Protein AF-A0A843BMN2-F1 (afdb_monomer_lite)

Sequence (75 aa):
MNETEIKKYDEIFDFIENNIPDWEKVVTEGNIKIKTNQHMVKFEHMEQVLEKFNVKITDVAYTDYYGIIFGIKIE

pLDDT: mean 87.18, std 7.29, range [61.34, 94.5]

Secondary structure (DSSP, 8-state):
--HHHHHHHHHHHHHHHHH-TT-EEEEETTEEEEE---SS--HHHHHHHHHHHTEEEEEEEEETTTEEEEEEEE-

Radius of gyration: 11.64 Å; chains: 1; bounding box: 24×22×33 Å

Structure (mmCIF, N/CA/C/O backbone):
data_AF-A0A843BMN2-F1
#
_entry.id   AF-A0A843BMN2-F1
#
loop_
_atom_site.group_PDB
_atom_site.id
_atom_site.type_symbol
_atom_site.label_atom_id
_atom_site.label_alt_id
_atom_site.label_comp_id
_atom_site.label_asym_id
_atom_site.label_entity_id
_atom_site.label_seq_id
_atom_site.pdbx_PDB_ins_code
_atom_site.Cartn_x
_atom_site.Cartn_y
_atom_site.Cartn_z
_atom_site.occupancy
_atom_site.B_iso_or_equiv
_atom_site.auth_seq_id
_atom_site.auth_comp_id
_atom_site.auth_asym_id
_atom_site.auth_atom_id
_atom_site.pdbx_PDB_model_num
ATOM 1 N N . MET A 1 1 ? -12.853 8.097 5.937 1.00 74.38 1 MET A N 1
ATOM 2 C CA . MET A 1 1 ? -12.015 7.205 6.761 1.00 74.38 1 MET A CA 1
ATOM 3 C C . MET A 1 1 ? -12.050 7.686 8.193 1.00 74.38 1 MET A C 1
ATOM 5 O O . MET A 1 1 ? -12.016 8.895 8.407 1.00 74.38 1 MET A O 1
ATOM 9 N N . ASN A 1 2 ? -12.162 6.766 9.144 1.00 83.12 2 ASN A N 1
ATOM 10 C CA . ASN A 1 2 ? -12.026 7.078 10.570 1.00 83.12 2 ASN A CA 1
ATOM 11 C C . ASN A 1 2 ? -10.539 7.095 10.996 1.00 83.12 2 ASN A C 1
ATOM 13 O O . ASN A 1 2 ? -9.667 6.667 10.242 1.00 83.12 2 ASN A O 1
ATOM 17 N N . GLU A 1 3 ? -10.239 7.588 12.201 1.00 84.19 3 GLU A N 1
ATOM 18 C CA . GLU A 1 3 ? -8.857 7.700 12.705 1.00 84.19 3 GLU A CA 1
ATOM 19 C C . GLU A 1 3 ? -8.122 6.354 12.792 1.00 84.19 3 GLU A C 1
ATOM 21 O O . GLU A 1 3 ? -6.911 6.291 12.583 1.00 84.19 3 GLU A O 1
ATOM 26 N N . THR A 1 4 ? -8.838 5.266 13.081 1.00 85.88 4 THR A N 1
ATOM 27 C CA . THR A 1 4 ? -8.258 3.920 13.151 1.00 85.88 4 THR A CA 1
ATOM 28 C C . THR A 1 4 ? -7.829 3.428 11.772 1.00 85.88 4 THR A C 1
ATOM 30 O O . THR A 1 4 ? -6.745 2.870 11.635 1.00 85.88 4 THR A O 1
ATOM 33 N N . GLU A 1 5 ? -8.643 3.654 10.742 1.00 83.88 5 GLU A N 1
ATOM 34 C CA . GLU A 1 5 ? -8.291 3.329 9.358 1.00 83.88 5 GLU A CA 1
ATOM 35 C C . GLU A 1 5 ? -7.088 4.143 8.885 1.00 83.88 5 GLU A C 1
ATOM 37 O O . GLU A 1 5 ? -6.201 3.585 8.248 1.00 83.88 5 GLU A O 1
ATOM 42 N N . ILE A 1 6 ? -7.032 5.437 9.221 1.00 85.94 6 ILE A N 1
ATOM 43 C CA . ILE A 1 6 ? -5.900 6.307 8.865 1.00 85.94 6 ILE A CA 1
ATOM 44 C C . ILE A 1 6 ? -4.595 5.731 9.421 1.00 85.94 6 ILE A C 1
ATOM 46 O O . ILE A 1 6 ? -3.667 5.507 8.651 1.00 85.94 6 ILE A O 1
ATOM 50 N N . LYS A 1 7 ? -4.562 5.391 10.717 1.00 89.88 7 LYS A N 1
ATOM 51 C CA . LYS A 1 7 ? -3.374 4.803 11.357 1.00 89.88 7 LYS A CA 1
ATOM 52 C C . LYS A 1 7 ? -2.928 3.498 10.702 1.00 89.88 7 LYS A C 1
ATOM 54 O O . LYS A 1 7 ? -1.743 3.321 10.460 1.00 89.88 7 LYS A O 1
ATOM 59 N N . LYS A 1 8 ? -3.869 2.608 10.369 1.00 91.06 8 LYS A N 1
ATOM 60 C CA . LYS A 1 8 ? -3.539 1.350 9.684 1.00 91.06 8 LYS A CA 1
ATOM 61 C C . LYS A 1 8 ? -2.914 1.589 8.307 1.00 91.06 8 LYS A C 1
ATOM 63 O O . LYS A 1 8 ? -1.978 0.892 7.937 1.00 91.06 8 LYS A O 1
ATOM 68 N N . TYR A 1 9 ? -3.421 2.559 7.542 1.00 92.44 9 TYR A N 1
ATOM 69 C CA . TYR A 1 9 ? -2.797 2.918 6.269 1.00 92.44 9 TYR A CA 1
ATOM 70 C C . TYR A 1 9 ? -1.426 3.558 6.464 1.00 92.44 9 TYR A C 1
ATOM 72 O O . TYR A 1 9 ? -0.530 3.255 5.686 1.00 92.44 9 TYR A O 1
ATOM 80 N N . ASP A 1 10 ? -1.235 4.397 7.478 1.00 92.38 10 ASP A N 1
ATOM 81 C CA . ASP A 1 10 ? 0.083 4.970 7.764 1.00 92.38 10 ASP A 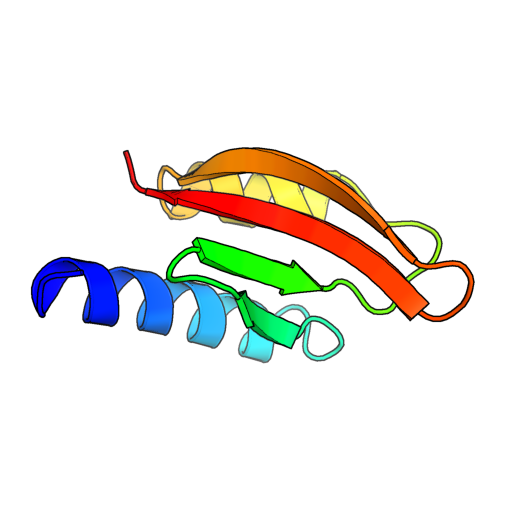CA 1
ATOM 82 C C . ASP A 1 10 ? 1.109 3.867 8.086 1.00 92.38 10 ASP A C 1
ATOM 84 O O . ASP A 1 10 ? 2.167 3.845 7.469 1.00 92.38 10 ASP A O 1
ATOM 88 N N . GLU A 1 11 ? 0.751 2.854 8.884 1.00 94.00 11 GLU A N 1
ATOM 89 C CA . GLU A 1 11 ? 1.614 1.684 9.140 1.00 94.00 11 GLU A CA 1
ATOM 90 C C . GLU A 1 11 ? 1.979 0.898 7.864 1.00 94.00 11 GLU A C 1
ATOM 92 O O . GLU A 1 11 ? 3.109 0.421 7.722 1.00 94.00 11 GLU A O 1
ATOM 97 N N . ILE A 1 12 ? 1.037 0.764 6.919 1.00 93.81 12 ILE A N 1
ATOM 98 C CA . ILE A 1 12 ? 1.293 0.134 5.613 1.00 93.81 12 ILE A CA 1
ATOM 99 C C . ILE A 1 12 ? 2.352 0.925 4.843 1.00 93.81 12 ILE A C 1
ATOM 101 O O . ILE A 1 12 ? 3.293 0.336 4.308 1.00 93.81 12 ILE A O 1
ATOM 105 N N . PHE A 1 13 ? 2.212 2.250 4.777 1.00 93.50 13 PHE A N 1
ATOM 106 C CA . PHE A 1 13 ? 3.132 3.085 4.006 1.00 93.50 13 PHE A CA 1
ATOM 107 C C . PHE A 1 13 ? 4.486 3.263 4.686 1.00 93.50 13 PHE A C 1
ATOM 109 O O . PHE A 1 13 ? 5.485 3.252 3.976 1.00 93.50 13 PHE A O 1
ATOM 116 N N . ASP A 1 14 ? 4.549 3.280 6.016 1.00 94.50 14 ASP A N 1
ATOM 117 C CA . ASP A 1 14 ? 5.815 3.224 6.752 1.00 94.50 14 ASP A CA 1
ATOM 118 C C . ASP A 1 14 ? 6.573 1.926 6.425 1.00 94.50 14 ASP A C 1
ATOM 120 O O . ASP A 1 14 ? 7.789 1.924 6.221 1.00 94.50 14 ASP A O 1
ATOM 124 N N . PHE A 1 15 ? 5.877 0.786 6.336 1.00 93.12 15 PHE A N 1
ATOM 125 C CA . PHE A 1 15 ? 6.506 -0.471 5.925 1.00 93.12 15 PHE A CA 1
ATOM 126 C C . PHE A 1 15 ? 6.989 -0.429 4.475 1.00 93.12 15 PHE A C 1
ATOM 128 O O . PHE A 1 15 ? 8.103 -0.881 4.199 1.00 93.12 15 PHE A O 1
ATOM 135 N N . ILE A 1 16 ? 6.177 0.103 3.561 1.00 92.06 16 ILE A N 1
ATOM 136 C CA . ILE A 1 16 ? 6.548 0.236 2.150 1.00 92.06 16 ILE A CA 1
ATOM 137 C C . ILE A 1 16 ? 7.768 1.147 2.007 1.00 92.06 16 ILE A C 1
ATOM 139 O O . ILE A 1 16 ? 8.730 0.731 1.379 1.00 92.06 16 ILE A O 1
ATOM 143 N N . GLU A 1 17 ? 7.795 2.321 2.637 1.00 91.56 17 GLU A N 1
ATOM 144 C CA . GLU A 1 17 ? 8.921 3.262 2.558 1.00 91.56 17 GLU A CA 1
ATOM 145 C C . GLU A 1 17 ? 10.235 2.630 3.048 1.00 91.56 17 GLU A C 1
ATOM 147 O O . GLU A 1 17 ? 11.284 2.795 2.425 1.00 91.56 17 GLU A O 1
ATOM 152 N N . ASN A 1 18 ? 10.173 1.823 4.111 1.00 90.88 18 ASN A N 1
ATOM 153 C CA . ASN A 1 18 ? 11.348 1.159 4.680 1.00 90.88 18 ASN A CA 1
ATOM 154 C C . ASN A 1 18 ? 11.880 -0.026 3.850 1.00 90.88 18 ASN A C 1
ATOM 156 O O . ASN A 1 18 ? 13.049 -0.385 3.997 1.00 90.88 18 ASN A O 1
ATOM 160 N N . ASN A 1 19 ? 11.050 -0.667 3.019 1.00 88.88 19 ASN A N 1
ATOM 161 C CA . ASN A 1 19 ? 11.432 -1.879 2.272 1.00 88.88 19 ASN A CA 1
ATOM 162 C C . ASN A 1 19 ? 11.513 -1.652 0.755 1.00 88.88 19 ASN A C 1
ATOM 164 O O . ASN A 1 19 ? 12.287 -2.316 0.067 1.00 88.88 19 ASN A O 1
ATOM 168 N N . ILE A 1 20 ? 10.699 -0.738 0.230 1.00 87.81 20 ILE A N 1
ATOM 169 C CA . ILE A 1 20 ? 10.502 -0.455 -1.193 1.00 87.81 20 ILE A CA 1
ATOM 170 C C . ILE A 1 20 ? 10.302 1.066 -1.378 1.00 87.81 20 ILE A C 1
ATOM 172 O O . ILE A 1 20 ? 9.202 1.519 -1.701 1.00 87.81 20 ILE A O 1
ATOM 176 N N . PRO A 1 21 ? 11.360 1.877 -1.193 1.00 83.00 21 PRO A N 1
ATOM 177 C CA . PRO A 1 21 ? 11.260 3.341 -1.142 1.00 83.00 21 PRO A CA 1
ATOM 178 C C . PRO A 1 21 ? 10.789 3.990 -2.452 1.00 83.00 21 PRO A C 1
ATOM 180 O O . PRO A 1 21 ? 10.351 5.135 -2.449 1.00 83.00 21 PRO A O 1
ATOM 183 N N . ASP A 1 22 ? 10.853 3.266 -3.573 1.00 87.62 22 ASP A N 1
ATOM 184 C CA . ASP A 1 22 ? 10.366 3.753 -4.867 1.00 87.62 22 ASP A CA 1
ATOM 185 C C . ASP A 1 22 ? 8.829 3.791 -4.950 1.00 87.62 22 ASP A C 1
ATOM 187 O O . ASP A 1 22 ? 8.281 4.379 -5.884 1.00 87.62 22 ASP A O 1
ATOM 191 N N . TRP A 1 23 ? 8.117 3.132 -4.031 1.00 90.62 23 TRP A N 1
ATOM 192 C CA . TRP A 1 23 ? 6.659 3.065 -4.044 1.00 90.62 23 TRP A CA 1
ATOM 193 C C . TRP A 1 23 ? 6.039 4.230 -3.272 1.00 90.62 23 TRP A C 1
ATOM 195 O O . TRP A 1 23 ? 6.430 4.553 -2.156 1.00 90.62 23 TRP A O 1
ATOM 205 N N . GLU A 1 24 ? 5.010 4.835 -3.856 1.00 90.12 24 GLU A N 1
ATOM 206 C CA . GLU A 1 24 ? 4.379 6.051 -3.352 1.00 90.12 24 GLU A CA 1
ATOM 207 C C . GLU A 1 24 ? 2.945 5.805 -2.870 1.00 90.12 24 GLU A C 1
ATOM 209 O O . GLU A 1 24 ? 2.168 5.063 -3.485 1.00 90.12 24 GLU A O 1
ATOM 214 N N . LYS A 1 25 ? 2.560 6.523 -1.810 1.00 92.31 25 LYS A N 1
ATOM 215 C CA . LYS A 1 25 ? 1.165 6.692 -1.390 1.00 92.31 25 LYS A CA 1
ATOM 216 C C . LYS A 1 25 ? 0.458 7.671 -2.318 1.00 92.31 25 LYS A C 1
ATOM 218 O O . LYS A 1 25 ? 0.851 8.830 -2.423 1.00 92.31 25 LYS A O 1
ATOM 223 N N . VAL A 1 26 ? -0.645 7.240 -2.918 1.00 90.31 26 VAL A N 1
ATOM 224 C CA . VAL A 1 26 ? -1.540 8.104 -3.696 1.00 90.31 26 VAL A CA 1
ATOM 225 C C . VAL A 1 26 ? -2.926 8.079 -3.067 1.00 90.31 26 VAL A C 1
ATOM 227 O O . VAL A 1 26 ? -3.473 7.017 -2.777 1.00 90.31 26 VAL A O 1
ATOM 230 N N . VAL A 1 27 ? -3.508 9.259 -2.858 1.00 89.25 27 VAL A N 1
ATOM 231 C CA . VAL A 1 27 ? -4.878 9.407 -2.356 1.00 89.25 27 VAL A CA 1
ATOM 232 C C . VAL A 1 27 ? -5.710 10.090 -3.429 1.00 89.25 27 VAL A C 1
ATOM 234 O O . VAL A 1 27 ? -5.401 11.203 -3.852 1.00 89.25 27 VAL A O 1
ATOM 237 N N . THR A 1 28 ? -6.764 9.430 -3.898 1.00 84.38 28 THR A N 1
ATOM 238 C CA . THR A 1 28 ? -7.635 9.962 -4.957 1.00 84.38 28 THR A CA 1
ATOM 239 C C . THR A 1 28 ? -9.081 9.644 -4.629 1.00 84.38 28 THR A C 1
ATOM 241 O O . THR A 1 28 ? -9.422 8.481 -4.434 1.00 84.38 28 THR A O 1
ATOM 244 N N . GLU A 1 29 ? -9.926 10.675 -4.548 1.00 84.44 29 GLU A N 1
ATOM 245 C CA . GLU A 1 29 ? -11.364 10.529 -4.259 1.00 84.44 29 GLU A CA 1
ATOM 246 C C . GLU A 1 29 ? -11.653 9.715 -2.979 1.00 84.44 29 GLU A C 1
ATOM 248 O O . GLU A 1 29 ? -12.637 8.990 -2.883 1.00 84.44 29 GLU A O 1
ATOM 253 N N . GLY A 1 30 ? -10.765 9.809 -1.982 1.00 82.31 30 GLY A N 1
ATOM 254 C CA . GLY A 1 30 ? -10.872 9.056 -0.728 1.00 82.31 30 GLY A CA 1
ATOM 255 C C . GLY A 1 30 ? -10.416 7.594 -0.805 1.00 82.31 30 GLY A C 1
ATOM 256 O O . GLY A 1 30 ? -10.454 6.908 0.213 1.00 82.31 30 GLY A O 1
ATOM 257 N N . ASN A 1 31 ? -9.948 7.128 -1.965 1.00 86.44 31 ASN A N 1
ATOM 258 C CA . ASN A 1 31 ? -9.317 5.822 -2.123 1.00 86.44 31 ASN A CA 1
ATOM 259 C C . ASN A 1 31 ? -7.809 5.924 -1.894 1.00 86.44 31 ASN A C 1
ATOM 261 O O . ASN A 1 31 ? -7.158 6.859 -2.371 1.00 86.44 31 ASN A O 1
ATOM 265 N N . ILE A 1 32 ? -7.268 4.934 -1.190 1.00 92.50 32 ILE A N 1
ATOM 266 C CA . ILE A 1 32 ? -5.839 4.796 -0.926 1.00 92.50 32 ILE A CA 1
ATOM 267 C C . ILE A 1 32 ? -5.237 3.866 -1.973 1.00 92.50 32 ILE A C 1
ATOM 269 O O . ILE A 1 32 ? -5.761 2.781 -2.230 1.00 92.50 32 ILE A O 1
ATOM 273 N N . LYS A 1 33 ? -4.141 4.300 -2.589 1.00 93.75 33 LYS A N 1
ATOM 274 C CA . LYS A 1 33 ? -3.472 3.572 -3.661 1.00 93.75 33 LYS A CA 1
ATOM 275 C C . LYS A 1 33 ? -1.962 3.534 -3.448 1.00 93.75 33 LYS A C 1
ATOM 277 O O . LYS A 1 33 ? -1.385 4.462 -2.883 1.00 93.75 33 LYS A O 1
ATOM 282 N N . ILE A 1 34 ? -1.341 2.471 -3.940 1.00 92.50 34 ILE A N 1
ATOM 283 C CA . ILE A 1 34 ? 0.108 2.285 -4.021 1.00 92.50 34 ILE A CA 1
ATOM 284 C C . ILE A 1 34 ? 0.514 2.505 -5.475 1.00 92.50 34 ILE A C 1
ATOM 286 O O . ILE A 1 34 ? 0.020 1.809 -6.363 1.00 92.50 34 ILE A O 1
ATOM 290 N N . LYS A 1 35 ? 1.417 3.447 -5.733 1.00 91.56 35 LYS A N 1
ATOM 291 C CA . LYS A 1 35 ? 2.019 3.665 -7.052 1.00 91.56 35 LYS A CA 1
ATOM 292 C C . LYS A 1 35 ? 3.439 3.123 -7.040 1.00 91.56 35 LYS A C 1
ATOM 294 O O . LYS A 1 35 ? 4.263 3.588 -6.268 1.00 91.56 35 LYS A O 1
ATOM 299 N N . THR A 1 36 ? 3.735 2.148 -7.892 1.00 88.81 36 THR A N 1
ATOM 300 C CA . THR A 1 36 ? 5.004 1.413 -7.802 1.00 88.81 36 THR A CA 1
ATOM 301 C C . THR A 1 36 ? 6.186 2.083 -8.495 1.00 88.81 36 THR A C 1
ATOM 303 O O . THR A 1 36 ? 7.302 1.598 -8.355 1.00 88.81 36 THR A O 1
ATOM 306 N N . ASN A 1 37 ? 5.954 3.141 -9.288 1.00 85.50 37 ASN A N 1
ATOM 307 C CA . ASN A 1 37 ? 6.968 3.813 -10.122 1.00 85.50 37 ASN A CA 1
ATOM 308 C C . ASN A 1 37 ? 7.792 2.863 -11.018 1.00 85.50 37 ASN A C 1
ATOM 310 O O . ASN A 1 37 ? 8.853 3.219 -11.528 1.00 85.50 37 ASN A O 1
ATOM 314 N N . GLN A 1 38 ? 7.292 1.648 -11.247 1.00 80.75 38 GLN A N 1
ATOM 315 C CA . GLN A 1 38 ? 7.987 0.572 -11.940 1.00 80.75 38 GLN A CA 1
ATOM 316 C C . GLN A 1 38 ? 7.083 -0.017 -13.021 1.00 80.75 38 GLN A C 1
ATOM 318 O O . GLN A 1 38 ? 5.908 -0.299 -12.786 1.00 80.75 38 GLN A O 1
ATOM 323 N N . HIS A 1 39 ? 7.646 -0.233 -14.211 1.00 75.00 39 HIS A N 1
ATOM 324 C CA . HIS A 1 39 ? 6.952 -0.857 -15.343 1.00 75.00 39 HIS A CA 1
ATOM 325 C C . HIS A 1 39 ? 6.769 -2.374 -15.158 1.00 75.00 39 HIS A C 1
ATOM 327 O O . HIS A 1 39 ? 5.888 -2.971 -15.771 1.00 75.00 39 HIS A O 1
ATOM 333 N N . MET A 1 40 ? 7.579 -2.992 -14.294 1.00 76.69 40 MET A N 1
ATOM 334 C CA . MET A 1 40 ? 7.415 -4.367 -13.835 1.00 76.69 40 MET A CA 1
ATOM 335 C C . ME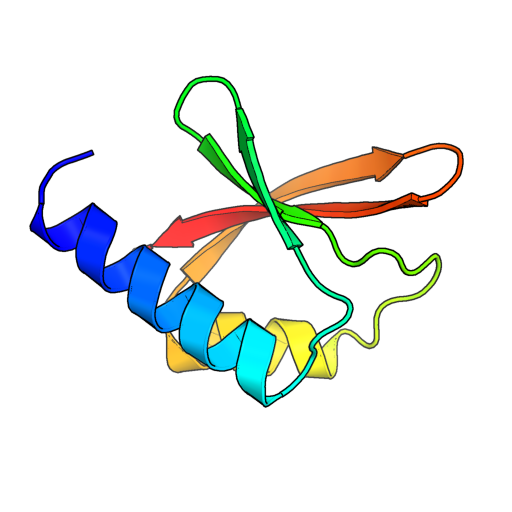T A 1 40 ? 7.511 -4.397 -12.317 1.00 76.69 40 MET A C 1
ATOM 337 O O . MET A 1 40 ? 8.497 -3.942 -11.743 1.00 76.69 40 MET A O 1
ATOM 341 N N . VAL A 1 41 ? 6.494 -4.962 -11.677 1.00 77.06 41 VAL A N 1
ATOM 342 C CA . VAL A 1 41 ? 6.454 -5.161 -10.230 1.00 77.06 41 VAL A CA 1
ATOM 343 C C . VAL A 1 41 ? 6.643 -6.642 -9.962 1.00 77.06 41 VAL A C 1
ATOM 345 O O . VAL A 1 41 ? 5.906 -7.469 -10.501 1.00 77.06 41 VAL A O 1
ATOM 348 N N . LYS A 1 42 ? 7.623 -6.993 -9.126 1.00 79.44 42 LYS A N 1
ATOM 349 C CA . LYS A 1 42 ? 7.709 -8.356 -8.597 1.00 79.44 42 LYS A CA 1
ATOM 350 C C . LYS A 1 42 ? 6.511 -8.573 -7.683 1.00 79.44 42 LYS A C 1
ATOM 352 O O . LYS A 1 42 ? 6.407 -7.911 -6.654 1.00 79.44 42 LYS A O 1
ATOM 357 N N . PHE A 1 43 ? 5.617 -9.477 -8.074 1.00 79.88 43 PHE A N 1
ATOM 358 C CA . PHE A 1 43 ? 4.377 -9.725 -7.339 1.00 79.88 43 PHE A CA 1
ATOM 359 C C . PHE A 1 43 ? 4.633 -10.112 -5.873 1.00 79.88 43 PHE A C 1
ATOM 361 O O . PHE A 1 43 ? 3.895 -9.671 -5.006 1.00 79.88 43 PHE A O 1
ATOM 368 N N . GLU A 1 44 ? 5.755 -10.781 -5.591 1.00 84.75 44 GLU A N 1
ATOM 369 C CA . GLU A 1 44 ? 6.219 -11.129 -4.239 1.00 84.75 44 GLU A CA 1
ATOM 370 C C . GLU A 1 44 ? 6.279 -9.926 -3.276 1.00 84.75 44 GLU A C 1
ATOM 372 O O . GLU A 1 44 ? 5.882 -10.027 -2.119 1.00 84.75 44 GLU A O 1
ATOM 377 N N . HIS A 1 45 ? 6.724 -8.755 -3.747 1.00 84.50 45 HIS A N 1
ATOM 378 C CA . HIS A 1 45 ? 6.748 -7.543 -2.923 1.00 84.50 45 HIS A CA 1
ATOM 379 C C . HIS A 1 45 ? 5.335 -7.064 -2.570 1.00 84.50 45 HIS A C 1
ATOM 381 O O . HIS A 1 45 ? 5.100 -6.565 -1.473 1.00 84.50 45 HIS A O 1
ATOM 387 N N . MET A 1 46 ? 4.392 -7.209 -3.506 1.00 88.94 46 MET A N 1
ATOM 388 C CA . MET A 1 46 ? 2.994 -6.872 -3.262 1.00 88.94 46 MET A CA 1
ATOM 389 C C . MET A 1 46 ? 2.360 -7.894 -2.316 1.00 88.94 46 MET A C 1
ATOM 391 O O . MET A 1 46 ? 1.739 -7.484 -1.344 1.00 88.94 46 MET A O 1
ATOM 395 N N . GLU A 1 47 ? 2.572 -9.197 -2.530 1.00 90.19 47 GLU A N 1
ATOM 396 C CA . GLU A 1 47 ? 2.066 -10.272 -1.658 1.00 90.19 47 GLU A CA 1
ATOM 397 C C . GLU A 1 47 ? 2.454 -10.056 -0.195 1.00 90.19 47 GLU A C 1
ATOM 399 O O . GLU A 1 47 ? 1.592 -10.125 0.676 1.00 90.19 47 GLU A O 1
ATOM 404 N N . GLN A 1 48 ? 3.707 -9.676 0.075 1.00 90.00 48 GLN A N 1
ATOM 405 C CA . GLN A 1 48 ? 4.154 -9.356 1.434 1.00 90.00 48 GLN A CA 1
ATOM 406 C C . GLN A 1 48 ? 3.332 -8.236 2.085 1.00 90.00 48 GLN A C 1
ATOM 408 O O . GLN A 1 48 ? 3.020 -8.316 3.273 1.00 90.00 48 GLN A O 1
ATOM 413 N N . VAL A 1 49 ? 2.967 -7.195 1.328 1.00 91.38 49 VAL A N 1
ATOM 414 C CA . VAL A 1 49 ? 2.111 -6.106 1.824 1.00 91.38 49 VAL A CA 1
ATOM 415 C C . VAL A 1 49 ? 0.681 -6.608 2.044 1.00 91.38 49 VAL A C 1
ATOM 417 O O . VAL A 1 49 ? 0.100 -6.333 3.095 1.00 91.38 49 VAL A O 1
ATOM 420 N N . LEU A 1 50 ? 0.126 -7.361 1.087 1.00 91.75 50 LEU A N 1
ATOM 421 C CA . LEU A 1 50 ? -1.240 -7.888 1.162 1.00 91.75 50 LEU A CA 1
ATOM 422 C C . LEU A 1 50 ? -1.435 -8.789 2.388 1.00 91.75 50 LEU A C 1
ATOM 424 O O . LEU A 1 50 ? -2.368 -8.580 3.165 1.00 91.75 50 LEU A O 1
ATOM 428 N N . GLU A 1 51 ? -0.526 -9.740 2.596 1.00 92.06 51 GLU A N 1
ATOM 429 C CA . GLU A 1 51 ? -0.589 -10.705 3.696 1.00 92.06 51 GLU A CA 1
ATOM 430 C C . GLU A 1 51 ? -0.330 -10.054 5.054 1.00 92.06 51 GLU A C 1
ATOM 432 O O . GLU A 1 51 ? -1.083 -10.274 6.004 1.00 92.06 51 GLU A O 1
ATOM 437 N N . LYS A 1 52 ? 0.713 -9.220 5.163 1.00 93.25 52 LYS A N 1
ATOM 438 C CA . LYS A 1 52 ? 1.114 -8.625 6.446 1.00 93.25 52 LYS A CA 1
ATOM 439 C C . LYS A 1 52 ? 0.042 -7.714 7.034 1.00 93.25 52 LYS A C 1
ATOM 441 O O . LYS A 1 52 ? -0.116 -7.672 8.254 1.00 93.25 52 LYS A O 1
ATOM 446 N N . PHE A 1 53 ? -0.665 -6.978 6.182 1.00 92.94 53 PHE A N 1
ATOM 447 C CA . PHE A 1 53 ? -1.634 -5.970 6.611 1.00 92.94 53 PHE A CA 1
ATOM 448 C C . PHE A 1 53 ? -3.088 -6.379 6.398 1.00 92.94 53 PHE A C 1
ATOM 450 O O . PHE A 1 53 ? -3.982 -5.584 6.689 1.00 92.94 53 PHE A O 1
ATOM 457 N N . ASN A 1 54 ? -3.330 -7.605 5.922 1.00 93.25 54 ASN A N 1
ATOM 458 C CA . ASN A 1 54 ? -4.662 -8.092 5.574 1.00 93.25 54 ASN A CA 1
ATOM 459 C C . ASN A 1 54 ? -5.402 -7.095 4.660 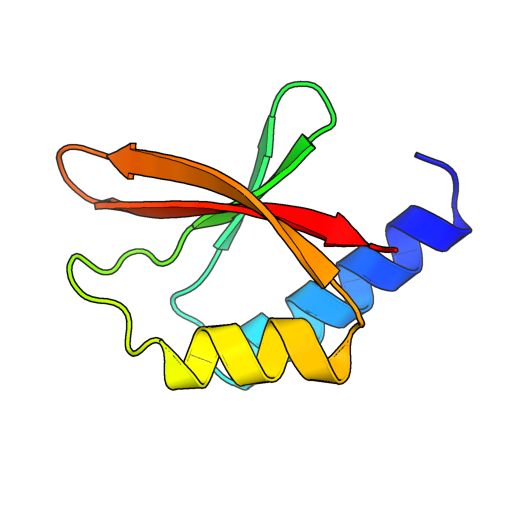1.00 93.25 54 ASN A C 1
ATOM 461 O O . ASN A 1 54 ? -6.522 -6.655 4.940 1.00 93.25 54 ASN A O 1
ATOM 465 N N . VAL A 1 55 ? -4.715 -6.666 3.597 1.00 92.50 55 VAL A N 1
ATOM 466 C CA . VAL A 1 55 ? -5.249 -5.735 2.598 1.00 92.50 55 VAL A CA 1
ATOM 467 C C . VAL A 1 55 ? -5.502 -6.461 1.289 1.00 92.50 55 VAL A C 1
ATOM 469 O O . VAL A 1 55 ? -4.754 -7.350 0.892 1.00 92.50 55 VAL A O 1
ATOM 472 N N . LYS A 1 56 ? -6.543 -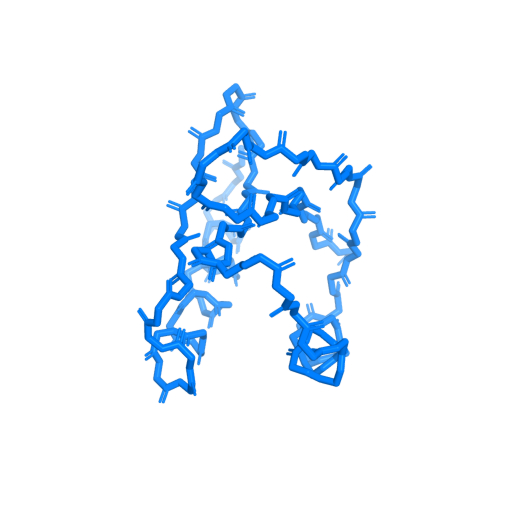6.037 0.578 1.00 93.31 56 LYS A N 1
ATOM 473 C CA . LYS A 1 56 ? -6.846 -6.513 -0.772 1.00 93.31 56 LYS A CA 1
ATOM 474 C C . LYS A 1 56 ? -6.635 -5.429 -1.809 1.00 93.31 56 LYS A C 1
ATOM 476 O O . LYS A 1 56 ? -6.831 -4.245 -1.533 1.00 93.31 56 LYS A O 1
ATOM 481 N N . ILE A 1 57 ? -6.327 -5.862 -3.025 1.00 92.69 57 ILE A N 1
ATOM 482 C CA . ILE A 1 57 ? -6.326 -4.999 -4.205 1.00 92.69 57 ILE A CA 1
ATOM 483 C C . ILE A 1 57 ? -7.779 -4.766 -4.636 1.00 92.69 57 ILE A C 1
ATOM 485 O O . ILE A 1 57 ? -8.546 -5.717 -4.790 1.00 92.69 57 ILE A O 1
ATOM 489 N N . THR A 1 58 ? -8.165 -3.508 -4.83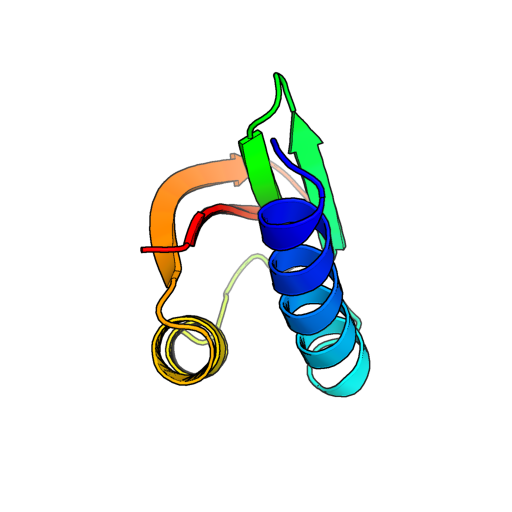1 1.00 93.44 58 THR A N 1
ATOM 490 C CA . THR A 1 58 ? -9.506 -3.120 -5.306 1.00 93.44 58 THR A CA 1
ATOM 491 C C . THR A 1 58 ? -9.538 -2.807 -6.792 1.00 93.44 58 THR A C 1
ATOM 493 O O . THR A 1 58 ? -10.532 -3.082 -7.459 1.00 93.44 58 THR A O 1
ATOM 496 N N . ASP A 1 59 ? -8.455 -2.235 -7.308 1.00 90.75 59 ASP A N 1
ATOM 497 C CA . ASP A 1 59 ? -8.310 -1.821 -8.697 1.00 90.75 59 ASP A CA 1
ATOM 498 C C . ASP A 1 59 ? -6.835 -1.800 -9.094 1.00 90.75 59 ASP A C 1
ATOM 500 O O . ASP A 1 59 ? -5.952 -1.616 -8.255 1.00 90.75 59 ASP A O 1
ATOM 504 N N . VAL A 1 60 ? -6.579 -1.993 -10.387 1.00 90.00 60 VAL A N 1
ATOM 505 C CA . VAL A 1 60 ? -5.247 -1.887 -10.985 1.00 90.00 60 VAL A CA 1
ATOM 506 C C . VAL A 1 60 ? -5.342 -0.949 -12.177 1.00 90.00 60 VAL A C 1
ATOM 508 O O . VAL A 1 60 ? -6.171 -1.151 -13.064 1.00 90.00 60 VAL A O 1
ATOM 511 N N . ALA A 1 61 ? -4.494 0.073 -12.199 1.00 88.19 61 ALA A N 1
ATOM 512 C CA . ALA A 1 61 ? -4.386 1.018 -13.298 1.00 88.19 61 ALA A CA 1
ATOM 513 C C . ALA A 1 61 ? -2.940 1.095 -13.791 1.00 88.19 61 ALA A C 1
ATOM 515 O O . ALA A 1 61 ? -1.993 1.082 -13.004 1.00 88.19 61 ALA A O 1
ATOM 516 N N . TYR A 1 62 ? -2.779 1.205 -15.106 1.00 83.75 62 TYR A N 1
ATOM 517 C CA . TYR A 1 62 ? -1.487 1.421 -15.746 1.00 83.75 62 TYR A CA 1
ATOM 518 C C . TYR A 1 62 ? -1.364 2.897 -16.094 1.00 83.75 62 TYR A C 1
ATOM 520 O O . TYR A 1 62 ? -2.281 3.474 -16.677 1.00 83.75 62 TYR A O 1
ATOM 528 N N . THR A 1 63 ? -0.245 3.511 -15.721 1.00 74.88 63 THR A N 1
ATOM 529 C CA . THR A 1 63 ? 0.093 4.849 -16.208 1.00 74.88 63 THR A CA 1
ATOM 530 C C . THR A 1 63 ? 1.051 4.714 -17.381 1.00 74.88 63 THR A C 1
ATOM 532 O O . THR A 1 63 ? 1.971 3.900 -17.325 1.00 74.88 63 THR A O 1
ATOM 535 N N . ASP A 1 64 ? 0.851 5.517 -18.428 1.00 63.38 64 ASP A N 1
ATOM 536 C CA . ASP A 1 64 ? 1.596 5.399 -19.691 1.00 63.38 64 ASP A CA 1
ATOM 537 C C . ASP A 1 64 ? 3.124 5.545 -19.527 1.00 63.38 64 ASP A C 1
ATOM 539 O O . ASP A 1 64 ? 3.873 5.127 -20.405 1.00 63.38 64 ASP A O 1
ATOM 543 N N . TYR A 1 65 ? 3.603 6.107 -18.405 1.00 61.34 65 TYR A N 1
ATOM 544 C CA . TYR A 1 65 ? 5.026 6.412 -18.206 1.00 61.34 65 TYR A CA 1
ATOM 545 C C . TYR A 1 65 ? 5.610 6.148 -16.802 1.00 61.34 65 TYR A C 1
ATOM 547 O O . TYR A 1 65 ? 6.831 6.175 -16.674 1.00 61.34 65 TYR A O 1
ATOM 555 N N . TYR A 1 66 ? 4.815 5.879 -15.752 1.00 63.47 66 TYR A N 1
ATOM 556 C CA . TYR A 1 66 ? 5.314 5.920 -14.358 1.00 63.47 66 TYR A CA 1
ATOM 557 C C . TYR A 1 66 ? 4.787 4.804 -13.439 1.00 63.47 66 TYR A C 1
ATOM 559 O O . TYR A 1 66 ? 4.647 4.979 -12.229 1.00 63.47 66 TYR A O 1
ATOM 567 N N . GLY A 1 67 ? 4.551 3.620 -14.001 1.00 78.31 67 GLY A N 1
ATOM 568 C CA . GLY A 1 67 ? 4.334 2.392 -13.239 1.00 78.31 67 GLY A CA 1
ATOM 569 C C . GLY A 1 67 ? 2.875 2.022 -12.987 1.00 78.31 67 GLY A C 1
ATOM 570 O O . GLY A 1 67 ? 1.947 2.602 -13.561 1.00 78.31 67 GLY A O 1
ATOM 571 N N . ILE A 1 68 ? 2.702 0.988 -12.165 1.00 88.69 68 ILE A N 1
ATOM 572 C CA . ILE A 1 68 ? 1.411 0.364 -11.869 1.00 88.69 68 ILE A CA 1
ATOM 573 C C . ILE A 1 68 ? 0.837 1.004 -10.605 1.00 88.69 68 ILE A C 1
ATOM 575 O O . ILE A 1 68 ? 1.542 1.179 -9.610 1.00 88.69 68 ILE A O 1
ATOM 579 N N . ILE A 1 69 ? -0.443 1.358 -10.646 1.00 91.00 69 ILE A N 1
ATOM 580 C CA . ILE A 1 69 ? -1.185 1.864 -9.494 1.00 91.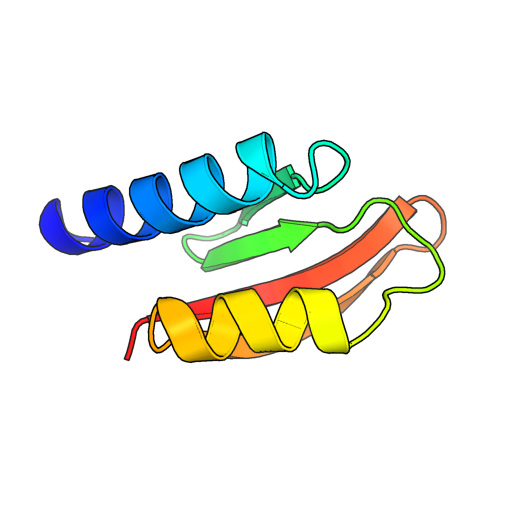00 69 ILE A CA 1
ATOM 581 C C . ILE A 1 69 ? -2.130 0.768 -9.017 1.00 91.00 69 ILE A C 1
ATOM 583 O O . ILE A 1 69 ? -2.977 0.303 -9.777 1.00 91.00 69 ILE A O 1
ATOM 587 N N . PHE A 1 70 ? -2.007 0.400 -7.748 1.00 92.06 70 PHE A N 1
ATOM 588 C CA . PHE A 1 70 ? -2.875 -0.554 -7.073 1.00 92.06 70 PHE A CA 1
ATOM 589 C C . PHE A 1 70 ? -3.738 0.185 -6.060 1.00 92.06 70 PHE A C 1
ATOM 591 O O . PHE A 1 70 ? -3.219 0.740 -5.093 1.00 92.06 70 PHE A O 1
ATOM 598 N N . GLY A 1 71 ? -5.051 0.198 -6.259 1.00 93.94 71 GLY A N 1
ATOM 599 C CA . GLY A 1 71 ? -5.972 0.553 -5.186 1.00 93.94 71 GLY A CA 1
ATOM 600 C C . GLY A 1 71 ? -5.962 -0.531 -4.118 1.00 93.94 71 GLY A C 1
ATOM 601 O O . GLY A 1 71 ? -5.956 -1.719 -4.451 1.00 93.94 71 GLY A O 1
ATOM 602 N N . ILE A 1 72 ? -5.936 -0.130 -2.848 1.00 94.38 72 ILE A N 1
ATOM 603 C CA . ILE A 1 72 ? -5.922 -1.057 -1.716 1.00 94.38 72 ILE A CA 1
ATOM 604 C C . ILE A 1 72 ? -7.048 -0.758 -0.736 1.00 94.38 72 ILE A C 1
ATOM 606 O O . ILE A 1 72 ? -7.449 0.390 -0.535 1.00 94.38 72 ILE A O 1
ATOM 610 N N . LYS A 1 73 ? -7.533 -1.814 -0.085 1.00 93.75 73 LYS A N 1
ATOM 611 C CA . LYS A 1 73 ? -8.501 -1.706 0.999 1.00 93.75 73 LYS A CA 1
ATOM 612 C C . LYS A 1 73 ? -8.175 -2.687 2.114 1.00 93.75 73 LYS A C 1
ATOM 614 O O . LYS A 1 73 ? -8.013 -3.876 1.854 1.00 93.75 73 LYS A O 1
ATOM 619 N N . ILE A 1 74 ? -8.111 -2.176 3.338 1.00 90.19 74 ILE A N 1
ATOM 620 C CA . ILE A 1 74 ? -8.028 -2.994 4.553 1.00 90.19 74 ILE A CA 1
ATOM 621 C C . ILE A 1 74 ? -9.347 -3.743 4.742 1.00 90.19 74 ILE A C 1
ATOM 623 O O . ILE A 1 74 ? -10.421 -3.151 4.579 1.00 90.19 74 ILE A O 1
ATOM 627 N N . GLU A 1 75 ? -9.255 -5.030 5.067 1.00 78.00 75 GLU A N 1
ATOM 628 C CA . GLU A 1 75 ? -10.406 -5.855 5.457 1.00 78.00 75 GLU A CA 1
ATOM 629 C C . GLU A 1 75 ? -10.756 -5.753 6.947 1.00 78.00 75 GLU A C 1
ATOM 631 O O . GLU A 1 75 ? -9.844 -5.592 7.797 1.00 78.00 75 GLU A O 1
#

Foldseek 3Di:
DDPVQVVLVVVLVVVCCVPQVQWDWDADPNWTKIFNQDQDDDVVVVVCSCVVSVKDFPDWDDDPHGGIITTIDHD